Protein AF-A0A929RDJ1-F1 (afdb_monomer)

Secondary structure (DSSP, 8-state):
-HHHHHHHHHHHHHHHHHHHHHH---HHHHHHHHHHHHH-SSHHHHHHHHHHHHHHHHHHHHHHHHTTTT--HHHHHHHHHHHHHHHHHHHHTTS-PPPPTTT-HHHHHHHHTT-B-TTSPBPPHHHHHHHHHHTTPPP-

Foldseek 3Di:
DVQLVVLQVQLVVLLVLLCCLQQHPDPVSVVVLVVLVVVAPDLLLSLQVSNLSSLLSNLVSCLVVQVVVPHPPVSSVVSNVSNVVSVVSSVVSVDPDD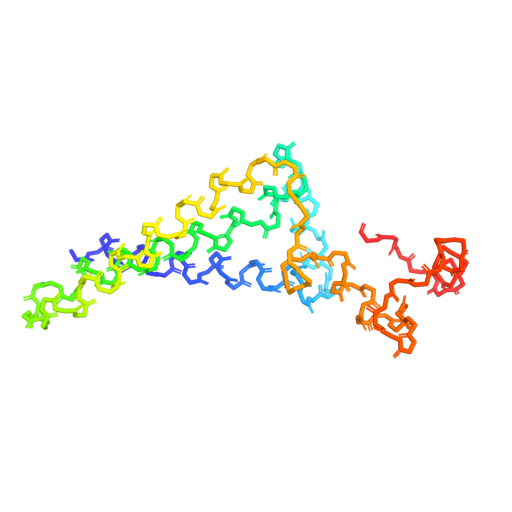DDCSSNSVLSVCVVVVQADPVSHGDPPVVVVVVCVVVVHDDD

Radius of gyration: 18.18 Å; Cα contacts (8 Å, |Δi|>4): 156; chains: 1; bounding box: 39×27×50 Å

Sequence (140 aa):
MWGGIGCVVFGCLLIHAWWFETYTDSPLARSWRRMSAALSPTRNAQAILRPCVGLMMASSGAVILLEPIGTPVFILRVLAFIALLAIVVGVVYLLPFPLPRFADPHYQYLKRHGLLDATGKPLPDADIERILAERGGDTF

Structure (mmCIF, N/CA/C/O backbone):
data_AF-A0A929RDJ1-F1
#
_entry.id   AF-A0A929RDJ1-F1
#
loop_
_atom_site.group_PDB
_atom_site.id
_atom_site.type_symbol
_atom_site.label_atom_id
_atom_site.label_alt_id
_atom_site.label_comp_id
_atom_site.label_asym_id
_atom_site.label_entity_id
_atom_site.label_seq_id
_atom_site.pdbx_PDB_ins_code
_atom_site.Cartn_x
_atom_site.Cartn_y
_atom_site.Cartn_z
_atom_site.occupancy
_atom_site.B_iso_or_equiv
_atom_site.auth_seq_id
_atom_site.auth_comp_id
_atom_site.auth_asym_id
_atom_site.auth_atom_id
_atom_site.pdbx_PDB_model_num
ATOM 1 N N . MET A 1 1 ? -7.212 8.049 22.057 1.00 83.12 1 MET A N 1
ATOM 2 C CA . MET A 1 1 ? -7.629 8.985 20.986 1.00 83.12 1 MET A CA 1
ATOM 3 C C . MET A 1 1 ? -6.478 9.348 20.043 1.00 83.12 1 MET A C 1
ATOM 5 O O . MET A 1 1 ? -6.505 8.885 18.913 1.00 83.12 1 MET A O 1
ATOM 9 N N . TRP A 1 2 ? -5.427 10.059 20.481 1.00 92.31 2 TRP A N 1
ATOM 10 C CA . TRP A 1 2 ? -4.293 10.457 19.615 1.00 92.31 2 TRP A CA 1
ATOM 11 C C . TRP A 1 2 ? -3.602 9.306 18.870 1.00 92.31 2 TRP A C 1
ATOM 13 O O . TRP A 1 2 ? -3.324 9.435 17.683 1.00 92.31 2 TRP A O 1
ATOM 23 N N . GLY A 1 3 ? -3.396 8.158 19.527 1.00 91.44 3 GLY A N 1
ATOM 24 C CA . GLY A 1 3 ? -2.833 6.969 18.873 1.00 91.44 3 GLY A CA 1
ATOM 25 C C . GLY A 1 3 ? -3.685 6.452 17.706 1.00 91.44 3 GLY A C 1
ATOM 26 O O . GLY A 1 3 ? -3.137 6.079 16.674 1.00 91.44 3 GLY A O 1
ATOM 27 N N . GLY A 1 4 ? -5.018 6.509 17.825 1.00 93.19 4 GLY A N 1
ATOM 28 C CA . GLY A 1 4 ? -5.937 6.147 16.741 1.00 93.19 4 GLY A CA 1
ATOM 29 C C . GLY A 1 4 ? -5.831 7.108 15.557 1.00 93.19 4 GLY A C 1
ATOM 30 O O . GLY A 1 4 ? -5.715 6.661 14.421 1.00 93.19 4 GLY A O 1
ATOM 31 N N . ILE A 1 5 ? -5.758 8.419 15.825 1.00 96.44 5 ILE A N 1
ATOM 32 C CA . ILE A 1 5 ? -5.550 9.448 14.789 1.00 96.44 5 ILE A CA 1
ATOM 33 C C . ILE A 1 5 ? -4.227 9.203 14.059 1.00 96.44 5 ILE A C 1
ATOM 35 O O . ILE A 1 5 ? -4.203 9.155 12.831 1.00 96.44 5 ILE A O 1
ATOM 39 N N . GLY A 1 6 ? -3.140 8.993 14.808 1.00 96.75 6 GLY A N 1
ATOM 40 C CA . GLY A 1 6 ? -1.826 8.700 14.240 1.00 96.75 6 GLY A CA 1
ATOM 41 C C . GLY A 1 6 ? -1.837 7.454 13.353 1.00 96.75 6 GLY A C 1
ATOM 42 O O . GLY A 1 6 ? -1.319 7.494 12.239 1.00 96.75 6 GLY A O 1
ATOM 43 N N . CYS A 1 7 ? -2.491 6.377 13.802 1.00 96.56 7 CYS A N 1
ATOM 44 C CA . CYS A 1 7 ? -2.631 5.147 13.021 1.00 96.56 7 CYS A CA 1
ATOM 45 C C . CYS A 1 7 ? -3.406 5.370 11.715 1.00 96.56 7 CYS A C 1
ATOM 47 O O . CYS A 1 7 ? -2.967 4.896 10.669 1.00 96.56 7 CYS A O 1
ATOM 49 N N . VAL A 1 8 ? -4.511 6.124 11.750 1.00 97.56 8 VAL A N 1
ATOM 50 C CA . VAL A 1 8 ? -5.292 6.444 10.544 1.00 97.56 8 VAL A CA 1
ATOM 51 C C . VAL A 1 8 ? -4.476 7.273 9.562 1.00 97.56 8 VAL A C 1
ATOM 53 O O . VAL A 1 8 ? -4.352 6.897 8.400 1.00 97.56 8 VAL A O 1
ATOM 56 N N . VAL A 1 9 ? -3.883 8.375 10.026 1.00 97.94 9 VAL A N 1
ATOM 57 C CA . VAL A 1 9 ? -3.115 9.284 9.167 1.00 97.94 9 VAL A CA 1
ATOM 58 C C . VAL A 1 9 ? -1.934 8.554 8.536 1.00 97.94 9 VAL A C 1
ATOM 60 O O . VAL A 1 9 ? -1.781 8.574 7.317 1.00 97.94 9 VAL A O 1
ATOM 63 N N . PHE A 1 10 ? -1.128 7.860 9.340 1.00 97.19 10 PHE A N 1
ATOM 64 C CA . PHE A 1 10 ? 0.033 7.141 8.827 1.00 97.19 10 PHE A CA 1
ATOM 65 C C . PHE A 1 10 ? -0.375 5.977 7.917 1.00 97.19 10 PHE A C 1
ATOM 67 O O . PHE A 1 10 ? 0.233 5.780 6.869 1.00 97.19 10 PHE A O 1
ATOM 74 N N . GLY A 1 11 ? -1.450 5.261 8.257 1.00 97.31 11 GLY A N 1
ATOM 75 C CA . GLY A 1 11 ? -1.997 4.197 7.422 1.00 97.31 11 GLY A CA 1
ATOM 76 C C . GLY A 1 11 ? -2.403 4.691 6.032 1.00 97.31 11 GLY A C 1
ATOM 77 O O . GLY A 1 11 ? -1.976 4.130 5.021 1.00 97.31 11 GLY A O 1
ATOM 78 N N . CYS A 1 12 ? -3.144 5.800 5.967 1.00 97.50 12 CYS A N 1
ATOM 79 C CA . CYS A 1 12 ? -3.519 6.442 4.707 1.00 97.50 12 CYS A CA 1
ATOM 80 C C . CYS A 1 12 ? -2.299 6.929 3.913 1.00 97.50 12 CYS A C 1
ATOM 82 O O . CYS A 1 12 ? -2.254 6.748 2.696 1.00 97.50 12 CYS A O 1
ATOM 84 N N . LEU A 1 13 ? -1.294 7.505 4.581 1.00 96.75 13 LEU A N 1
ATOM 85 C CA . LEU A 1 13 ? -0.056 7.943 3.930 1.00 96.75 13 LEU A CA 1
ATOM 86 C C . LEU A 1 13 ? 0.727 6.770 3.332 1.00 96.75 13 LEU A C 1
ATOM 88 O O . LEU A 1 13 ? 1.240 6.899 2.224 1.00 96.75 13 LEU A O 1
ATOM 92 N N . LEU A 1 14 ? 0.788 5.619 4.007 1.00 95.69 14 LEU A N 1
ATOM 93 C CA . LEU A 1 14 ? 1.430 4.419 3.465 1.00 95.69 14 LEU A CA 1
ATOM 94 C C . LEU A 1 14 ? 0.698 3.881 2.231 1.00 95.69 14 LEU A C 1
ATOM 96 O O . LEU A 1 14 ? 1.347 3.537 1.244 1.00 95.69 14 LEU A O 1
ATOM 100 N N . ILE A 1 15 ? -0.638 3.843 2.260 1.00 96.50 15 ILE A N 1
ATOM 101 C CA . ILE A 1 15 ? -1.447 3.446 1.096 1.00 96.50 15 ILE A CA 1
ATOM 102 C C . ILE A 1 15 ? -1.211 4.421 -0.060 1.00 96.50 15 ILE A C 1
ATOM 104 O O . ILE A 1 15 ? -1.013 3.996 -1.198 1.00 96.50 15 ILE A O 1
ATOM 108 N N . HIS A 1 16 ? -1.187 5.724 0.227 1.00 95.19 16 HIS A N 1
ATOM 109 C CA . HIS A 1 16 ? -0.923 6.744 -0.779 1.00 95.19 16 HIS A CA 1
ATOM 110 C C . HIS A 1 16 ? 0.490 6.624 -1.360 1.00 95.19 16 HIS A C 1
ATOM 112 O O . HIS A 1 16 ? 0.649 6.674 -2.575 1.00 95.19 16 HIS A O 1
ATOM 118 N N . ALA A 1 17 ? 1.506 6.404 -0.522 1.00 93.88 17 ALA A N 1
ATOM 119 C CA . ALA A 1 17 ? 2.882 6.198 -0.960 1.00 93.88 17 ALA A CA 1
ATOM 120 C C . ALA A 1 17 ? 3.014 4.954 -1.848 1.00 93.88 17 ALA A C 1
ATOM 122 O O . ALA A 1 17 ? 3.647 5.021 -2.899 1.00 93.88 17 ALA A O 1
ATOM 123 N N . TRP A 1 18 ? 2.361 3.848 -1.478 1.00 95.38 18 TRP A N 1
ATOM 124 C CA . TRP A 1 18 ? 2.302 2.656 -2.323 1.00 95.38 18 TRP A CA 1
ATOM 125 C C . TRP A 1 18 ? 1.634 2.936 -3.672 1.00 95.38 18 TRP A C 1
ATOM 127 O O . TRP A 1 18 ? 2.160 2.547 -4.717 1.00 95.38 18 TRP A O 1
ATOM 137 N N . TRP A 1 19 ? 0.490 3.626 -3.670 1.00 95.25 19 TRP A N 1
ATOM 138 C CA . TRP A 1 19 ? -0.199 3.996 -4.904 1.00 95.25 19 TRP A CA 1
ATOM 139 C C . TRP A 1 19 ? 0.696 4.880 -5.778 1.00 95.25 19 TRP A C 1
ATOM 141 O O . TRP A 1 19 ? 0.844 4.636 -6.973 1.00 95.25 19 TRP A O 1
ATOM 151 N N . PHE A 1 20 ? 1.359 5.861 -5.172 1.00 93.81 20 PHE A N 1
ATOM 152 C CA . PHE A 1 20 ? 2.253 6.780 -5.861 1.00 93.81 20 PHE A CA 1
ATOM 153 C C . PHE A 1 20 ? 3.428 6.043 -6.519 1.00 93.81 20 PHE A C 1
ATOM 155 O O . PHE A 1 20 ? 3.687 6.238 -7.705 1.00 93.81 20 PHE A O 1
ATOM 162 N N . GLU A 1 21 ? 4.079 5.131 -5.791 1.00 92.81 21 GLU A N 1
ATOM 163 C CA . GLU A 1 21 ? 5.146 4.269 -6.317 1.00 92.81 21 GLU A CA 1
ATOM 164 C C . GLU A 1 21 ? 4.659 3.317 -7.414 1.00 92.81 21 GLU A C 1
ATOM 166 O O . GLU A 1 21 ? 5.396 3.045 -8.360 1.00 92.81 21 GLU A O 1
ATOM 171 N N . THR A 1 22 ? 3.436 2.803 -7.312 1.00 93.38 22 THR A N 1
ATOM 172 C CA . THR A 1 22 ? 2.912 1.796 -8.245 1.00 93.38 22 THR A CA 1
ATOM 173 C C . THR A 1 22 ? 2.406 2.424 -9.540 1.00 93.38 22 THR A C 1
ATOM 175 O O . THR A 1 22 ? 2.606 1.858 -10.614 1.00 93.38 22 THR A O 1
ATOM 178 N N . TYR A 1 23 ? 1.775 3.598 -9.458 1.00 93.12 23 TYR A N 1
ATOM 179 C CA . TYR A 1 23 ? 1.005 4.199 -10.552 1.00 93.12 23 TYR A CA 1
ATOM 180 C C . TYR A 1 23 ? 1.618 5.467 -11.156 1.00 93.12 23 TYR A C 1
ATOM 182 O O . TYR A 1 23 ? 1.092 5.957 -12.151 1.00 93.12 23 TYR A O 1
ATOM 190 N N . THR A 1 24 ? 2.721 5.987 -10.612 1.00 92.50 24 THR A N 1
ATOM 191 C CA . THR A 1 24 ? 3.338 7.237 -11.094 1.00 92.50 24 THR A CA 1
ATOM 192 C C . THR A 1 24 ? 4.788 7.020 -11.538 1.00 92.50 24 THR A C 1
ATOM 194 O O . THR A 1 24 ? 5.514 6.205 -10.964 1.00 92.50 24 THR A O 1
ATOM 197 N N . ASP A 1 25 ? 5.233 7.791 -12.536 1.00 88.44 25 ASP A N 1
ATOM 198 C CA . ASP A 1 25 ? 6.620 7.794 -13.048 1.00 88.44 25 ASP A CA 1
ATOM 199 C C . ASP A 1 25 ? 7.400 9.062 -12.681 1.00 88.44 25 ASP A C 1
ATOM 201 O O . ASP A 1 25 ? 8.403 9.416 -13.301 1.00 88.44 25 ASP A O 1
ATOM 205 N N . SER A 1 26 ? 6.959 9.762 -11.636 1.00 89.81 26 SER A N 1
ATOM 206 C CA . SER A 1 26 ? 7.646 10.958 -11.161 1.00 89.81 26 SER A CA 1
ATOM 207 C C . SER A 1 26 ? 9.058 10.616 -10.651 1.00 89.81 26 SER A C 1
ATOM 209 O O . SER A 1 26 ? 9.299 9.507 -10.159 1.00 89.81 26 SER A O 1
ATOM 211 N N . PRO A 1 27 ? 10.014 11.563 -10.697 1.00 89.25 27 PRO A N 1
ATOM 212 C CA . PRO A 1 27 ? 11.341 11.363 -10.109 1.00 89.25 27 PRO A CA 1
ATOM 213 C C . PRO A 1 27 ? 11.288 10.954 -8.629 1.00 89.25 27 PRO A C 1
ATOM 215 O O . PRO A 1 27 ? 12.100 10.144 -8.184 1.00 89.25 27 PRO A O 1
ATOM 218 N N . LEU A 1 28 ? 10.296 11.465 -7.891 1.00 89.62 28 LEU A N 1
ATOM 219 C CA . LEU A 1 28 ? 10.042 11.102 -6.499 1.00 89.62 28 LEU A CA 1
ATOM 220 C C . LEU A 1 28 ? 9.558 9.651 -6.363 1.00 89.62 28 LEU A C 1
ATOM 222 O O . LEU A 1 28 ? 10.082 8.910 -5.540 1.00 89.62 28 LEU A O 1
ATOM 226 N N . ALA A 1 29 ? 8.613 9.212 -7.199 1.00 90.50 29 ALA A N 1
ATOM 227 C CA . ALA A 1 29 ? 8.158 7.821 -7.195 1.00 90.50 29 ALA A CA 1
ATOM 228 C C . ALA A 1 29 ? 9.323 6.865 -7.496 1.00 90.50 29 ALA A C 1
ATOM 230 O O . ALA A 1 29 ? 9.476 5.844 -6.830 1.00 90.50 29 ALA A O 1
ATOM 231 N N . ARG A 1 30 ? 10.206 7.229 -8.438 1.00 89.38 30 ARG A N 1
ATOM 232 C CA . ARG A 1 30 ? 11.415 6.453 -8.763 1.00 89.38 30 ARG A CA 1
ATOM 233 C C . ARG A 1 30 ? 12.421 6.397 -7.612 1.00 89.38 30 ARG A C 1
ATOM 235 O O . ARG A 1 30 ? 13.011 5.346 -7.367 1.00 89.38 30 ARG A O 1
ATOM 242 N N . SER A 1 31 ? 12.656 7.501 -6.901 1.00 90.12 31 SER A N 1
ATOM 243 C CA . SER A 1 31 ? 13.561 7.489 -5.743 1.00 90.12 31 SER A CA 1
ATOM 244 C C . SER A 1 31 ? 12.998 6.648 -4.595 1.00 90.12 31 SER A C 1
ATOM 246 O O . SER A 1 31 ? 13.731 5.851 -4.009 1.00 90.12 31 SER A O 1
ATOM 248 N N . TRP A 1 32 ? 11.696 6.751 -4.331 1.00 90.06 32 TRP A N 1
ATOM 249 C CA . TRP A 1 32 ? 11.020 5.958 -3.309 1.00 90.06 32 TRP A CA 1
ATOM 250 C C . TRP A 1 32 ? 11.002 4.469 -3.652 1.00 90.06 32 TRP A C 1
ATOM 252 O O . TRP A 1 32 ? 11.386 3.671 -2.800 1.00 90.06 32 TRP A O 1
ATOM 262 N N . ARG A 1 33 ? 10.715 4.086 -4.907 1.00 90.12 33 ARG A N 1
ATOM 263 C CA . ARG A 1 33 ? 10.813 2.687 -5.365 1.00 90.12 33 ARG A CA 1
ATOM 264 C C . ARG A 1 33 ? 12.190 2.086 -5.079 1.00 90.12 33 ARG A C 1
ATOM 266 O O . ARG A 1 33 ? 12.259 0.984 -4.539 1.00 90.12 33 ARG A O 1
ATOM 273 N N . ARG A 1 34 ? 13.276 2.814 -5.370 1.00 88.12 34 ARG A N 1
ATOM 274 C CA . ARG A 1 34 ? 14.656 2.368 -5.087 1.00 88.12 34 ARG A CA 1
ATOM 275 C C . ARG A 1 34 ? 14.916 2.175 -3.593 1.00 88.12 34 ARG A C 1
ATOM 277 O O . ARG A 1 34 ? 15.489 1.164 -3.202 1.00 88.12 34 ARG A O 1
ATOM 284 N N . MET A 1 35 ? 14.455 3.104 -2.756 1.00 87.38 35 MET A N 1
ATOM 285 C CA . MET A 1 35 ? 14.556 2.969 -1.299 1.00 87.38 35 MET A CA 1
ATOM 286 C C . MET A 1 35 ? 13.752 1.766 -0.790 1.00 87.38 35 MET A C 1
ATOM 288 O O . MET A 1 35 ? 14.258 0.957 -0.018 1.00 87.38 35 MET A O 1
ATOM 292 N N . SER A 1 36 ? 12.518 1.612 -1.267 1.00 86.44 36 SER A N 1
ATOM 293 C CA . SER A 1 36 ? 11.645 0.490 -0.932 1.00 86.44 36 SER A CA 1
ATOM 294 C C . SER A 1 36 ? 12.247 -0.844 -1.382 1.00 86.44 36 SER A C 1
ATOM 296 O O . SER A 1 36 ? 12.138 -1.823 -0.651 1.00 86.44 36 SER A O 1
ATOM 298 N N . ALA A 1 37 ? 12.924 -0.889 -2.536 1.00 86.62 37 ALA A N 1
ATOM 299 C CA . ALA A 1 37 ? 13.626 -2.079 -3.023 1.00 86.62 37 ALA A CA 1
ATOM 300 C C . ALA A 1 37 ? 14.776 -2.469 -2.089 1.00 86.62 37 ALA A C 1
ATOM 302 O O . ALA A 1 37 ? 14.909 -3.635 -1.742 1.00 86.62 37 ALA A O 1
ATOM 303 N N . ALA A 1 38 ? 15.562 -1.488 -1.634 1.00 86.69 38 ALA A N 1
ATOM 304 C CA . ALA A 1 38 ? 16.688 -1.716 -0.729 1.00 86.69 38 ALA A CA 1
ATOM 305 C C . ALA A 1 38 ? 16.262 -2.204 0.668 1.00 86.69 38 ALA A C 1
ATOM 307 O O . ALA A 1 38 ? 17.020 -2.903 1.333 1.00 86.69 38 ALA A O 1
ATOM 308 N N . LEU A 1 39 ? 15.060 -1.834 1.118 1.00 84.31 39 LEU A N 1
ATOM 309 C CA . LEU A 1 39 ? 14.522 -2.212 2.430 1.00 84.31 39 LEU A CA 1
ATOM 310 C C . LEU A 1 39 ? 13.677 -3.492 2.405 1.00 84.31 39 LEU A C 1
ATOM 312 O O . LEU A 1 39 ? 13.300 -3.992 3.465 1.00 84.31 39 LEU A O 1
ATOM 316 N N . SER A 1 40 ? 13.338 -4.004 1.221 1.00 85.19 40 SER A N 1
ATOM 317 C CA . SER A 1 40 ? 12.428 -5.141 1.086 1.00 85.19 40 SER A CA 1
ATOM 318 C C . SER A 1 40 ? 13.190 -6.440 0.836 1.00 85.19 40 SER A C 1
ATOM 320 O O . SER A 1 40 ? 14.071 -6.475 -0.018 1.00 85.19 40 SER A O 1
ATOM 322 N N . PRO A 1 41 ? 12.819 -7.543 1.509 1.00 83.12 41 PRO A N 1
ATOM 323 C CA . PRO A 1 41 ? 13.499 -8.825 1.335 1.00 83.12 41 PRO A CA 1
ATOM 324 C C . PRO A 1 41 ? 13.220 -9.461 -0.033 1.0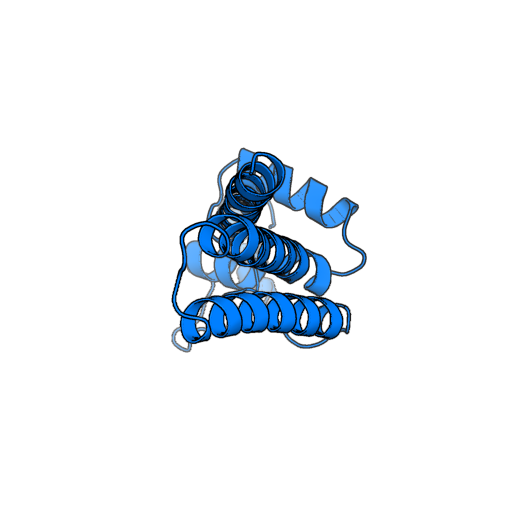0 83.12 41 PRO A C 1
ATOM 326 O O . PRO A 1 41 ? 14.042 -10.210 -0.551 1.00 83.12 41 PRO A O 1
ATOM 329 N N . THR A 1 42 ? 12.054 -9.182 -0.622 1.00 86.38 42 THR A N 1
ATOM 330 C CA . THR A 1 42 ? 11.647 -9.702 -1.931 1.00 86.38 42 THR A CA 1
ATOM 331 C C . THR A 1 42 ? 10.864 -8.649 -2.712 1.00 86.38 42 THR A C 1
ATOM 333 O O . THR A 1 42 ? 10.283 -7.726 -2.136 1.00 86.38 42 THR A O 1
ATOM 336 N N . ARG A 1 43 ? 10.786 -8.821 -4.037 1.00 85.44 43 ARG A N 1
ATOM 337 C CA . ARG A 1 43 ? 9.940 -8.003 -4.925 1.00 85.44 43 ARG A CA 1
ATOM 338 C C . ARG A 1 43 ? 8.463 -8.041 -4.515 1.00 85.44 43 ARG A C 1
ATOM 340 O O . ARG A 1 43 ? 7.776 -7.025 -4.558 1.00 85.44 43 ARG A O 1
ATOM 347 N N . ASN A 1 44 ? 7.980 -9.204 -4.083 1.00 88.56 44 ASN A N 1
ATOM 348 C CA . ASN A 1 44 ? 6.601 -9.368 -3.627 1.00 88.56 44 ASN A CA 1
ATOM 349 C C . ASN A 1 44 ? 6.346 -8.617 -2.321 1.00 88.56 44 ASN A C 1
ATOM 351 O O . ASN A 1 44 ? 5.348 -7.907 -2.198 1.00 88.56 44 ASN A O 1
ATOM 355 N N . ALA A 1 45 ? 7.285 -8.720 -1.380 1.00 85.88 45 ALA A N 1
ATOM 356 C CA . ALA A 1 45 ? 7.235 -7.989 -0.126 1.00 85.88 45 ALA A CA 1
ATOM 357 C C . ALA A 1 45 ? 7.240 -6.472 -0.373 1.00 85.88 45 ALA A C 1
ATOM 359 O O . ALA A 1 45 ? 6.411 -5.763 0.192 1.00 85.88 45 ALA A O 1
ATOM 360 N N . GLN A 1 46 ? 8.094 -5.984 -1.278 1.00 87.38 46 GLN A N 1
ATOM 361 C CA . GLN A 1 46 ? 8.129 -4.574 -1.677 1.00 87.38 46 GLN A CA 1
ATOM 362 C C . GLN A 1 46 ? 6.767 -4.088 -2.190 1.00 87.38 46 GLN A C 1
ATOM 364 O O . GLN A 1 46 ? 6.309 -3.006 -1.824 1.00 87.38 46 GLN A O 1
ATOM 369 N N . ALA A 1 47 ? 6.113 -4.896 -3.026 1.00 89.50 47 ALA A N 1
ATOM 370 C CA . ALA A 1 47 ? 4.852 -4.542 -3.658 1.00 89.50 47 ALA A CA 1
ATOM 371 C C . ALA A 1 47 ? 3.644 -4.591 -2.707 1.00 89.50 47 ALA A C 1
ATOM 373 O O . ALA A 1 47 ? 2.689 -3.846 -2.913 1.00 89.50 47 ALA A O 1
ATOM 374 N N . ILE A 1 48 ? 3.654 -5.457 -1.686 1.00 93.06 48 ILE A N 1
ATOM 375 C CA . ILE A 1 48 ? 2.456 -5.761 -0.880 1.00 93.06 48 ILE A CA 1
ATOM 376 C C . ILE A 1 48 ? 2.559 -5.293 0.573 1.00 93.06 48 ILE A C 1
ATOM 378 O O . ILE A 1 48 ? 1.546 -4.914 1.160 1.00 93.06 48 ILE A O 1
ATOM 382 N N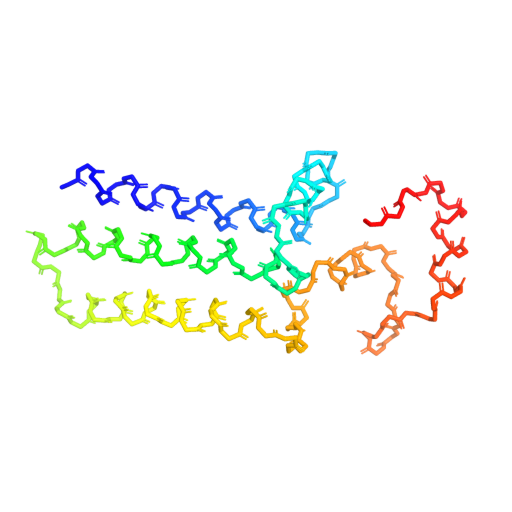 . LEU A 1 49 ? 3.752 -5.249 1.175 1.00 90.75 49 LEU A N 1
ATOM 383 C CA . LEU A 1 49 ? 3.866 -4.917 2.599 1.00 90.75 49 LEU A CA 1
ATOM 384 C C . LEU A 1 49 ? 3.381 -3.504 2.904 1.00 90.75 49 LEU A C 1
ATOM 386 O O . LEU A 1 49 ? 2.609 -3.313 3.838 1.00 90.75 49 LEU A O 1
ATOM 390 N N . ARG A 1 50 ? 3.790 -2.510 2.113 1.00 92.62 50 ARG A N 1
ATOM 391 C CA . ARG A 1 50 ? 3.421 -1.109 2.352 1.00 92.62 50 ARG A CA 1
ATOM 392 C C . ARG A 1 50 ? 1.897 -0.868 2.352 1.00 92.62 50 ARG A C 1
ATOM 394 O O . ARG A 1 50 ? 1.416 -0.294 3.331 1.00 92.62 50 ARG A O 1
ATOM 401 N N . PRO A 1 51 ? 1.113 -1.314 1.350 1.00 94.75 51 PRO A N 1
ATOM 402 C CA . PRO A 1 51 ? -0.337 -1.133 1.371 1.00 94.75 51 PRO A CA 1
ATOM 403 C C . PRO A 1 51 ? -1.010 -1.994 2.446 1.00 94.75 51 PRO A C 1
ATOM 405 O O . PRO A 1 51 ? -1.975 -1.534 3.049 1.00 94.75 51 PRO A O 1
ATOM 408 N N . CYS A 1 52 ? -0.497 -3.193 2.753 1.00 96.38 52 CYS A N 1
ATOM 409 C CA . CYS A 1 52 ? -1.033 -4.034 3.828 1.00 96.38 52 CYS A CA 1
ATOM 410 C C . CYS A 1 52 ? -0.827 -3.415 5.216 1.00 96.38 52 CYS A C 1
ATOM 412 O O . CYS A 1 52 ? -1.773 -3.339 5.997 1.00 96.38 52 CYS A O 1
ATOM 414 N N . VAL A 1 53 ? 0.375 -2.914 5.516 1.00 95.62 53 VAL A N 1
ATOM 415 C CA . VAL A 1 53 ? 0.651 -2.185 6.765 1.00 95.62 53 VAL A CA 1
ATOM 416 C C . VAL A 1 53 ? -0.205 -0.924 6.831 1.00 95.62 53 VAL A C 1
ATOM 418 O O . VAL A 1 53 ? -0.803 -0.644 7.868 1.00 95.62 53 VAL A O 1
ATOM 421 N N . GLY A 1 54 ? -0.333 -0.205 5.714 1.00 96.94 54 GLY A N 1
ATOM 422 C CA . GLY A 1 54 ? -1.199 0.963 5.622 1.00 96.94 54 GLY A CA 1
ATOM 423 C C . GLY A 1 54 ? -2.664 0.649 5.941 1.00 96.94 54 GLY A C 1
ATOM 424 O O . GLY A 1 54 ? -3.275 1.324 6.768 1.00 96.94 54 GLY A O 1
ATOM 425 N N . LEU A 1 55 ? -3.210 -0.420 5.357 1.00 97.44 55 LEU A N 1
ATOM 426 C CA . LEU A 1 55 ? -4.588 -0.863 5.572 1.00 97.44 55 LEU A CA 1
ATOM 427 C C . LEU A 1 55 ? -4.821 -1.374 6.998 1.00 97.44 55 LEU A C 1
ATOM 429 O O . LEU A 1 55 ? -5.848 -1.059 7.601 1.00 97.44 55 LEU A O 1
ATOM 433 N N . MET A 1 56 ? -3.856 -2.107 7.556 1.00 97.75 56 MET A N 1
ATOM 434 C CA . MET A 1 56 ? -3.869 -2.549 8.949 1.00 97.75 56 MET A CA 1
ATOM 435 C C . MET A 1 56 ? -3.912 -1.351 9.901 1.00 97.75 56 MET A C 1
ATOM 437 O O . MET A 1 56 ? -4.774 -1.295 10.774 1.00 97.75 56 MET A O 1
ATOM 441 N N . MET A 1 57 ? -3.021 -0.371 9.727 1.00 97.69 57 MET A N 1
ATOM 442 C CA . MET A 1 57 ? -2.967 0.809 10.592 1.00 97.69 57 MET A CA 1
ATOM 443 C C . MET A 1 57 ? -4.205 1.692 10.438 1.00 97.69 57 MET A C 1
ATOM 445 O O . MET A 1 57 ? -4.771 2.114 11.445 1.00 97.69 57 MET A O 1
ATOM 449 N N . ALA A 1 58 ? -4.669 1.919 9.207 1.00 98.00 58 ALA A N 1
ATOM 450 C CA . ALA A 1 58 ? -5.863 2.717 8.956 1.00 98.00 58 ALA A CA 1
ATOM 451 C C . ALA A 1 58 ? -7.112 2.087 9.585 1.00 98.00 58 ALA A C 1
ATOM 453 O O . ALA A 1 58 ? -7.867 2.765 10.281 1.00 98.00 58 ALA A O 1
ATOM 454 N N . SER A 1 59 ? -7.295 0.778 9.405 1.00 97.38 59 SER A N 1
ATOM 455 C CA . SER A 1 59 ? -8.473 0.067 9.909 1.00 97.38 59 SER A CA 1
ATOM 456 C C . SER A 1 59 ? -8.435 -0.086 11.432 1.00 97.38 59 SER A C 1
ATOM 458 O O . SER A 1 59 ? -9.422 0.218 12.098 1.00 97.38 59 SER A O 1
ATOM 460 N N . SER A 1 60 ? -7.290 -0.464 12.012 1.00 96.31 60 SER A N 1
ATOM 461 C CA . SER A 1 60 ? -7.122 -0.548 13.472 1.00 96.31 60 SER A CA 1
ATOM 462 C C . SER A 1 60 ? -7.237 0.822 14.144 1.00 96.31 60 SER A C 1
ATOM 464 O O . SER A 1 60 ? -7.875 0.954 15.186 1.00 96.31 60 SER A O 1
ATOM 466 N N . GLY A 1 61 ? -6.675 1.866 13.529 1.00 96.75 61 GLY A N 1
ATOM 467 C CA . GLY A 1 61 ? -6.827 3.244 13.988 1.00 96.75 61 GLY A CA 1
ATOM 468 C C . GLY A 1 61 ? -8.287 3.693 13.977 1.00 96.75 61 GLY A C 1
ATOM 469 O O . GLY A 1 61 ? -8.744 4.295 14.947 1.00 96.75 61 GLY A O 1
ATOM 470 N N . ALA A 1 62 ? -9.038 3.339 12.929 1.00 96.81 62 ALA A N 1
ATOM 471 C CA . ALA A 1 62 ? -10.467 3.612 12.852 1.00 96.81 62 ALA A CA 1
ATOM 472 C C . ALA A 1 62 ? -11.246 2.898 13.968 1.00 96.81 62 ALA A C 1
ATOM 474 O O . ALA A 1 62 ? -12.070 3.540 14.609 1.00 96.81 62 ALA A O 1
ATOM 475 N N . VAL A 1 63 ? -10.947 1.628 14.276 1.00 96.75 63 VAL A N 1
ATOM 476 C CA . VAL A 1 63 ? -11.568 0.917 15.416 1.00 96.75 63 VAL A CA 1
ATOM 477 C C . VAL A 1 63 ? -11.348 1.680 16.727 1.00 96.75 63 VAL A C 1
ATOM 479 O O . VAL A 1 63 ? -12.316 1.966 17.427 1.00 96.75 63 VAL A O 1
ATOM 482 N N . ILE A 1 64 ? -10.107 2.093 17.014 1.00 96.12 64 ILE A N 1
ATOM 483 C CA . ILE A 1 64 ? -9.744 2.836 18.239 1.00 96.12 64 ILE A CA 1
ATOM 484 C C . ILE A 1 64 ? -10.500 4.172 18.354 1.00 96.12 64 ILE A C 1
ATOM 486 O O . ILE A 1 64 ? -10.769 4.643 19.460 1.00 96.12 64 ILE A O 1
ATOM 490 N N . LEU A 1 65 ? -10.805 4.821 17.227 1.00 96.50 65 LEU A N 1
ATOM 491 C CA . LEU A 1 65 ? -11.534 6.093 17.204 1.00 96.50 65 LEU A CA 1
ATOM 492 C C . LEU A 1 65 ? -13.053 5.918 17.258 1.00 96.50 65 LEU A C 1
ATOM 494 O O . LEU A 1 65 ? -13.740 6.773 17.812 1.00 96.50 65 LEU A O 1
ATOM 498 N N . LEU A 1 66 ? -13.572 4.837 16.678 1.00 96.12 66 LEU A N 1
ATOM 499 C CA . LEU A 1 66 ? -15.004 4.592 16.525 1.00 96.12 66 LEU A CA 1
ATOM 500 C C . LEU A 1 66 ? -15.625 3.866 17.725 1.00 96.12 66 LEU A C 1
ATOM 502 O O . LEU A 1 66 ? -16.815 4.041 17.990 1.00 96.12 66 LEU A O 1
ATOM 506 N N . GLU A 1 67 ? -14.850 3.069 18.460 1.00 94.25 67 GLU A N 1
ATOM 507 C CA . GLU A 1 67 ? -15.325 2.358 19.652 1.00 94.25 67 GLU A CA 1
ATOM 508 C C . GLU A 1 67 ? -15.858 3.308 20.748 1.00 94.25 67 GLU A C 1
ATOM 510 O O . GLU A 1 67 ? -16.990 3.105 21.194 1.00 94.25 67 GLU A O 1
ATOM 515 N N . PRO A 1 68 ? -15.160 4.400 21.134 1.00 94.12 68 PRO A N 1
ATOM 516 C CA . PRO A 1 68 ? -15.614 5.270 22.224 1.00 94.12 68 PRO A CA 1
ATOM 517 C C . PRO A 1 68 ? -16.884 6.070 21.914 1.00 94.12 68 PRO A C 1
ATOM 519 O O . PRO A 1 68 ? -17.555 6.526 22.834 1.00 94.12 68 PRO A O 1
ATOM 522 N N . ILE A 1 69 ? -17.218 6.259 20.633 1.00 94.50 69 ILE A N 1
ATOM 523 C CA . ILE A 1 69 ? -18.405 7.018 20.203 1.00 94.50 69 ILE A CA 1
ATOM 524 C C . ILE A 1 69 ? -19.653 6.133 20.046 1.00 94.50 69 ILE A C 1
ATOM 526 O O . ILE A 1 69 ? -20.666 6.589 19.522 1.00 94.50 69 ILE A O 1
ATOM 530 N N . GLY A 1 70 ? -19.593 4.868 20.482 1.00 93.19 70 GLY A N 1
ATOM 531 C CA . GLY A 1 70 ? -20.742 3.958 20.464 1.00 93.19 70 GLY A CA 1
ATOM 532 C C . GLY A 1 70 ? -21.093 3.421 19.075 1.00 93.19 70 GLY A C 1
ATOM 533 O O . GLY A 1 70 ? -22.251 3.099 18.811 1.00 93.19 70 GLY A O 1
ATOM 534 N N . THR A 1 71 ? -20.111 3.330 18.172 1.00 95.50 71 THR A N 1
ATOM 535 C CA . THR A 1 71 ? -20.319 2.790 16.820 1.00 95.50 71 THR A CA 1
ATOM 536 C C . THR A 1 71 ? -20.843 1.347 16.881 1.00 95.50 71 THR A C 1
ATOM 538 O O . THR A 1 71 ? -20.337 0.551 17.677 1.00 95.50 71 THR A O 1
ATOM 541 N N . PRO A 1 72 ? -21.806 0.957 16.019 1.00 96.50 72 PRO A N 1
ATOM 542 C CA . PRO A 1 72 ? -22.299 -0.413 15.951 1.00 96.50 72 PRO A CA 1
ATOM 543 C C . PRO A 1 72 ? -21.174 -1.451 15.876 1.00 96.50 72 PRO A C 1
ATOM 545 O O . PRO A 1 72 ? -20.306 -1.386 15.004 1.00 96.50 72 PRO A O 1
ATOM 548 N N . VAL A 1 73 ? -21.243 -2.464 16.744 1.00 95.25 73 VAL A N 1
ATOM 549 C CA . VAL A 1 73 ? -20.231 -3.534 16.859 1.00 95.25 73 VAL A CA 1
ATOM 550 C C . VAL A 1 73 ? -19.958 -4.220 15.517 1.00 95.25 73 VAL A C 1
ATOM 552 O O . VAL A 1 73 ? -18.831 -4.627 15.246 1.00 95.25 73 VAL A O 1
ATOM 555 N N . PHE A 1 74 ? -20.967 -4.321 14.647 1.00 96.31 74 PHE A N 1
ATOM 556 C CA . PHE A 1 74 ? -20.804 -4.852 13.295 1.00 96.31 74 PHE A CA 1
ATOM 557 C C . PHE A 1 74 ? -19.748 -4.083 12.479 1.00 96.31 74 PHE A C 1
ATOM 559 O O . PHE A 1 74 ? -18.878 -4.708 11.881 1.00 96.31 74 PHE A O 1
ATOM 566 N N . ILE A 1 75 ? -19.764 -2.747 12.510 1.00 96.88 75 ILE A N 1
ATOM 567 C CA . ILE A 1 75 ? -18.800 -1.905 11.782 1.00 96.88 75 ILE A CA 1
ATOM 568 C C . ILE A 1 75 ? -17.390 -2.108 12.345 1.00 96.88 75 ILE A C 1
ATOM 570 O O . ILE A 1 75 ? -16.445 -2.308 11.584 1.00 96.88 75 ILE A O 1
ATOM 574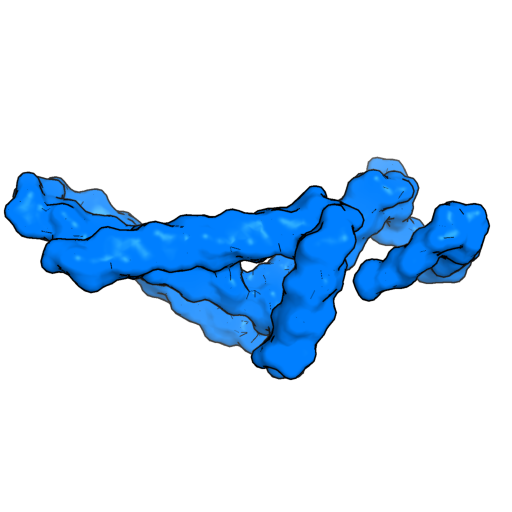 N N . LEU A 1 76 ? -17.254 -2.128 13.675 1.00 97.19 76 LEU A N 1
ATOM 575 C CA . LEU A 1 76 ? -15.968 -2.365 14.336 1.00 97.19 76 LEU A CA 1
ATOM 576 C C . LEU A 1 76 ? -15.386 -3.736 13.958 1.00 97.19 76 LEU A C 1
ATOM 578 O O . LEU A 1 76 ? -14.197 -3.844 13.667 1.00 97.19 76 LEU A O 1
ATOM 582 N N . ARG A 1 77 ? -16.230 -4.775 13.887 1.00 97.19 77 ARG A N 1
ATOM 583 C CA . ARG A 1 77 ? -15.826 -6.121 13.451 1.00 97.19 77 ARG A CA 1
ATOM 584 C C . ARG A 1 77 ? -15.374 -6.153 11.996 1.00 97.19 77 ARG A C 1
ATOM 586 O O . ARG A 1 77 ? -14.381 -6.810 11.705 1.00 97.19 77 ARG A O 1
ATOM 593 N N . VAL A 1 78 ? -16.062 -5.448 11.097 1.00 98.06 78 VAL A N 1
ATOM 594 C CA . VAL A 1 78 ? -15.651 -5.352 9.687 1.00 98.06 78 VAL A CA 1
ATOM 595 C C . VAL A 1 78 ? -14.281 -4.681 9.571 1.00 98.06 78 VAL A C 1
ATOM 597 O O . VAL A 1 78 ? -13.408 -5.203 8.885 1.00 98.06 78 VAL A O 1
ATOM 600 N N . LEU A 1 79 ? -14.048 -3.577 10.284 1.00 97.69 79 LEU A N 1
ATOM 601 C CA . LEU A 1 79 ? -12.749 -2.893 10.281 1.00 97.69 79 LEU A CA 1
ATOM 602 C C . LEU A 1 79 ? -11.630 -3.767 10.865 1.00 97.69 79 LEU A C 1
ATOM 604 O O . LEU A 1 79 ? -10.555 -3.869 10.275 1.00 97.69 79 LEU A O 1
ATOM 608 N N . ALA A 1 80 ? -11.889 -4.450 11.981 1.00 96.75 80 ALA A N 1
ATOM 609 C CA . ALA A 1 80 ? -10.939 -5.395 12.564 1.00 96.75 80 ALA A CA 1
ATOM 610 C C . ALA A 1 80 ? -10.638 -6.567 11.613 1.00 96.75 80 ALA A C 1
ATOM 612 O O . ALA A 1 80 ? -9.488 -6.985 11.485 1.00 96.75 80 ALA A O 1
ATOM 613 N N . PHE A 1 81 ? -11.650 -7.065 10.896 1.00 97.88 81 PHE A N 1
ATOM 614 C CA . PHE A 1 81 ? -11.479 -8.104 9.885 1.00 97.88 81 PHE A CA 1
ATOM 615 C C . PHE A 1 81 ? -10.618 -7.627 8.709 1.00 97.88 81 PHE A C 1
ATOM 617 O O . PHE A 1 81 ? -9.732 -8.358 8.278 1.00 97.88 81 PHE A O 1
ATOM 624 N N . ILE A 1 82 ? -10.816 -6.394 8.22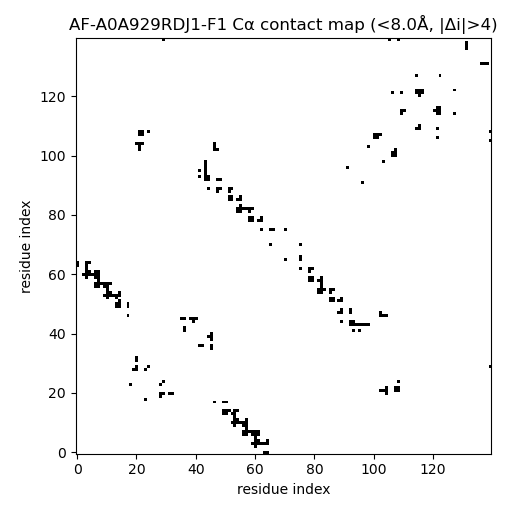9 1.00 98.00 82 ILE A N 1
ATOM 625 C CA . ILE A 1 82 ? -9.972 -5.792 7.185 1.00 98.00 82 ILE A CA 1
ATOM 626 C C . ILE A 1 82 ? -8.515 -5.694 7.658 1.00 98.00 82 ILE A C 1
ATOM 628 O O . ILE A 1 82 ? -7.607 -6.062 6.912 1.00 98.00 82 ILE A O 1
ATOM 632 N N . ALA A 1 83 ? -8.282 -5.254 8.900 1.00 97.50 83 ALA A N 1
ATOM 633 C CA . ALA A 1 83 ? -6.938 -5.190 9.471 1.00 97.50 83 ALA A CA 1
ATOM 634 C C . ALA A 1 83 ? -6.275 -6.576 9.528 1.00 97.50 83 ALA A C 1
ATOM 636 O O . ALA A 1 83 ? -5.125 -6.731 9.116 1.00 97.50 83 ALA A O 1
ATOM 637 N N . LEU A 1 84 ? -7.012 -7.593 9.985 1.00 97.75 84 LEU A N 1
ATOM 638 C CA . LEU A 1 84 ? -6.530 -8.972 10.045 1.00 97.75 84 LEU A CA 1
ATOM 639 C C . LEU A 1 84 ? -6.230 -9.531 8.651 1.00 97.75 84 LEU A C 1
ATOM 641 O O . LEU A 1 84 ? -5.178 -10.131 8.439 1.00 97.75 84 LEU A O 1
ATOM 645 N N . LEU A 1 85 ? -7.123 -9.306 7.687 1.00 97.62 85 LEU A N 1
ATOM 646 C CA . LEU A 1 85 ? -6.930 -9.740 6.308 1.00 97.62 85 LEU A CA 1
ATOM 647 C C . LEU A 1 85 ? -5.676 -9.102 5.701 1.00 97.62 85 LEU A C 1
ATOM 649 O O . LEU A 1 85 ? -4.905 -9.791 5.039 1.00 97.62 85 LEU A O 1
ATOM 653 N N . ALA A 1 86 ? -5.431 -7.817 5.969 1.00 96.88 86 ALA A N 1
ATOM 654 C CA . ALA A 1 86 ? -4.230 -7.127 5.514 1.00 96.88 86 ALA A CA 1
ATOM 655 C C . ALA A 1 86 ? -2.946 -7.774 6.062 1.00 96.88 86 ALA A C 1
ATOM 657 O O . ALA A 1 86 ? -1.985 -7.937 5.312 1.00 96.88 86 ALA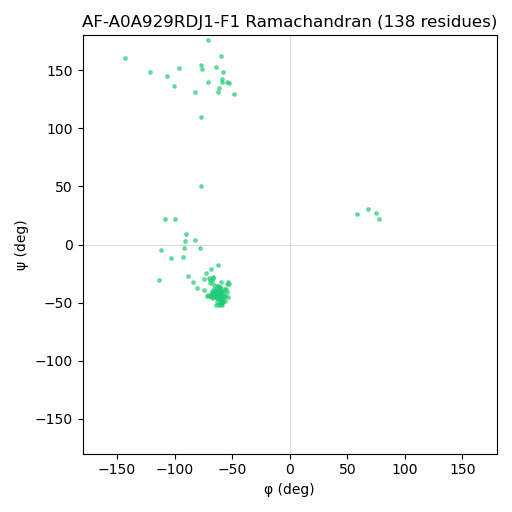 A O 1
ATOM 658 N N . ILE A 1 87 ? -2.946 -8.199 7.331 1.00 96.31 87 ILE A N 1
ATOM 659 C CA . ILE A 1 87 ? -1.828 -8.939 7.937 1.00 96.31 87 ILE A CA 1
ATOM 660 C C . ILE A 1 87 ? -1.630 -10.281 7.230 1.00 96.31 87 ILE A C 1
ATOM 662 O O . ILE A 1 87 ? -0.515 -10.591 6.817 1.00 96.31 87 ILE A O 1
ATOM 666 N N . VAL A 1 88 ? -2.702 -11.058 7.050 1.00 96.12 88 VAL A N 1
ATOM 667 C CA . VAL A 1 88 ? -2.637 -12.371 6.387 1.00 96.12 88 VAL A CA 1
ATOM 668 C C . VAL A 1 88 ? -2.082 -12.234 4.971 1.00 96.12 88 VAL A C 1
ATOM 670 O O . VAL A 1 88 ? -1.144 -12.940 4.613 1.00 96.12 88 VAL A O 1
ATOM 673 N N . VAL A 1 89 ? -2.604 -11.291 4.183 1.00 94.62 89 VAL A N 1
ATOM 674 C CA . VAL A 1 89 ? -2.118 -11.013 2.824 1.00 94.62 89 VAL A CA 1
ATOM 675 C C . VAL A 1 89 ? -0.647 -10.591 2.849 1.00 94.62 89 VAL A C 1
ATOM 677 O O . VAL A 1 89 ? 0.146 -11.118 2.072 1.00 94.62 89 VAL A O 1
ATOM 680 N N . GLY A 1 90 ? -0.259 -9.704 3.770 1.00 92.31 90 GLY A N 1
ATOM 681 C CA . GLY A 1 90 ? 1.129 -9.274 3.935 1.00 92.31 90 GLY A CA 1
ATOM 682 C C . GLY A 1 90 ? 2.084 -10.440 4.195 1.00 92.31 90 GLY A C 1
ATOM 683 O O . GLY A 1 90 ? 3.130 -10.518 3.558 1.00 92.31 90 GLY A O 1
ATOM 684 N N . VAL A 1 91 ? 1.701 -11.377 5.068 1.00 92.31 91 VAL A N 1
ATOM 685 C CA . VAL A 1 91 ? 2.489 -12.582 5.378 1.00 92.31 91 VAL A CA 1
ATOM 686 C C . VAL A 1 91 ? 2.533 -13.545 4.193 1.00 92.31 91 VAL A C 1
ATOM 688 O O . VAL A 1 91 ? 3.604 -14.041 3.853 1.00 92.31 91 VAL A O 1
ATOM 691 N N . VAL A 1 92 ? 1.401 -13.791 3.529 1.00 92.00 92 VAL A N 1
ATOM 692 C CA . VAL A 1 92 ? 1.333 -14.684 2.360 1.00 92.00 92 VAL A CA 1
ATOM 693 C C . VAL A 1 92 ? 2.266 -14.201 1.250 1.00 92.00 92 VAL A C 1
ATOM 695 O O . VAL A 1 92 ? 2.990 -15.009 0.680 1.00 92.00 92 VAL A O 1
ATOM 698 N N . TYR A 1 93 ? 2.318 -12.896 0.976 1.00 89.44 93 TYR A N 1
ATOM 699 C CA . TYR A 1 93 ? 3.182 -12.333 -0.070 1.00 89.44 93 TYR A CA 1
ATOM 700 C C . TYR A 1 93 ? 4.643 -12.113 0.350 1.00 89.44 93 TYR A C 1
ATOM 702 O O . TYR A 1 93 ? 5.442 -11.640 -0.461 1.00 89.44 93 TYR A O 1
ATOM 710 N N . LEU A 1 94 ? 5.038 -12.516 1.564 1.00 87.31 94 LEU A N 1
ATOM 711 C CA . LEU A 1 94 ? 6.453 -12.787 1.843 1.00 87.31 94 LEU A CA 1
ATOM 712 C C . LEU A 1 94 ? 6.943 -14.004 1.049 1.00 87.31 94 LEU A C 1
ATOM 714 O O . LEU A 1 94 ? 8.121 -14.077 0.699 1.00 87.31 94 LEU A O 1
ATOM 718 N N . LEU A 1 95 ? 6.038 -14.933 0.728 1.00 87.75 95 LEU A N 1
ATOM 719 C CA . LEU A 1 95 ? 6.312 -16.066 -0.145 1.00 87.75 95 LEU A CA 1
ATOM 720 C C . LEU A 1 95 ? 6.319 -15.624 -1.625 1.00 87.75 95 LEU A C 1
ATOM 722 O O . LEU A 1 95 ? 5.670 -14.639 -2.002 1.00 87.75 95 LEU A O 1
ATOM 726 N N . PRO A 1 96 ? 7.034 -16.351 -2.503 1.00 84.62 96 PRO A N 1
ATOM 727 C CA . PRO A 1 96 ? 7.206 -15.994 -3.912 1.00 84.62 96 PRO A CA 1
ATOM 728 C C . PRO A 1 96 ? 5.967 -16.318 -4.778 1.00 84.62 96 PRO A C 1
ATOM 730 O O . PRO A 1 96 ? 6.075 -16.956 -5.821 1.00 84.62 96 PRO A O 1
ATOM 733 N N . PHE A 1 97 ? 4.770 -15.892 -4.365 1.00 88.62 97 PHE A N 1
ATOM 734 C CA . PHE A 1 97 ? 3.553 -16.008 -5.177 1.00 88.62 97 PHE A CA 1
ATOM 735 C C . PHE A 1 97 ? 3.497 -14.958 -6.296 1.00 88.62 97 PHE A C 1
ATOM 737 O O . PHE A 1 97 ? 4.012 -13.852 -6.128 1.00 88.62 97 PHE A O 1
ATOM 744 N N . PRO A 1 98 ? 2.841 -15.245 -7.432 1.00 88.12 98 PRO A N 1
ATOM 745 C CA . PRO A 1 98 ? 2.654 -14.249 -8.478 1.00 88.12 98 PRO A CA 1
ATOM 746 C C . PRO A 1 98 ? 1.815 -13.073 -7.963 1.00 88.12 98 PRO A C 1
ATOM 748 O O . PRO A 1 98 ? 0.754 -13.255 -7.356 1.00 88.12 98 PRO A O 1
ATOM 751 N N . LEU A 1 99 ? 2.294 -11.853 -8.213 1.00 90.81 99 LEU A N 1
ATOM 752 C CA . LEU A 1 99 ? 1.588 -10.640 -7.820 1.00 90.81 99 LEU A CA 1
ATOM 753 C C . LEU A 1 99 ? 0.329 -10.441 -8.678 1.00 90.81 99 LEU A C 1
ATOM 755 O O . LEU A 1 99 ? 0.367 -10.630 -9.899 1.00 90.81 99 LEU A O 1
ATOM 759 N N . PRO A 1 100 ? -0.788 -9.999 -8.078 1.00 91.56 100 PRO A N 1
ATOM 760 C CA . PRO A 1 100 ? -1.935 -9.537 -8.838 1.00 91.56 100 PRO A CA 1
ATOM 761 C C . PRO A 1 100 ? -1.531 -8.364 -9.732 1.00 91.56 100 PRO A C 1
ATOM 763 O O . PRO A 1 100 ? -0.795 -7.477 -9.304 1.00 91.56 100 PRO A O 1
ATOM 766 N N . ARG A 1 101 ? -2.080 -8.292 -10.950 1.00 91.94 101 ARG A N 1
ATOM 767 C CA . ARG A 1 101 ? -1.733 -7.243 -11.931 1.00 91.94 101 ARG A CA 1
ATOM 768 C C . ARG A 1 101 ? -1.852 -5.819 -11.382 1.00 91.94 101 ARG A C 1
ATOM 770 O O . ARG A 1 101 ? -1.078 -4.958 -11.775 1.00 91.94 101 ARG A O 1
ATOM 777 N N . PHE A 1 102 ? -2.810 -5.550 -10.494 1.00 91.31 102 PHE A N 1
ATOM 778 C CA . PHE A 1 102 ? -2.994 -4.222 -9.891 1.00 91.31 102 PHE A CA 1
ATOM 779 C C . PHE A 1 102 ? -1.916 -3.865 -8.856 1.00 91.31 102 PHE A C 1
ATOM 781 O O . PHE A 1 102 ? -1.695 -2.688 -8.594 1.00 91.31 102 PHE A O 1
ATOM 788 N N . ALA A 1 103 ? -1.277 -4.865 -8.249 1.00 92.69 103 ALA A N 1
ATOM 789 C CA . ALA A 1 103 ? -0.250 -4.668 -7.236 1.00 92.69 103 ALA A CA 1
ATOM 790 C C . ALA A 1 103 ? 1.164 -4.877 -7.772 1.00 92.69 103 ALA A C 1
ATOM 792 O O . ALA A 1 103 ? 2.112 -4.529 -7.083 1.00 92.69 103 ALA A O 1
ATOM 793 N N . ASP A 1 104 ? 1.315 -5.421 -8.981 1.00 92.62 104 ASP A N 1
ATOM 794 C CA . ASP A 1 104 ? 2.607 -5.565 -9.640 1.00 92.62 104 ASP A CA 1
ATOM 795 C C . ASP A 1 104 ? 3.077 -4.208 -10.219 1.00 92.62 104 ASP A C 1
ATOM 797 O O . ASP A 1 104 ? 2.514 -3.737 -11.217 1.00 92.62 104 ASP A O 1
ATOM 801 N N . PRO A 1 105 ? 4.125 -3.576 -9.650 1.00 90.44 105 PRO A N 1
ATOM 802 C CA . PRO A 1 105 ? 4.574 -2.258 -10.096 1.00 90.44 105 PRO A CA 1
ATOM 803 C C . PRO A 1 105 ? 5.176 -2.274 -11.507 1.00 90.44 105 PRO A C 1
ATOM 805 O O . PRO A 1 105 ? 5.022 -1.306 -12.252 1.00 90.44 105 PRO A O 1
ATOM 808 N N . HIS A 1 106 ? 5.810 -3.381 -11.902 1.00 90.38 106 HIS A N 1
ATOM 809 C CA . HIS A 1 106 ? 6.388 -3.539 -13.238 1.00 90.38 106 HIS A CA 1
ATOM 810 C C . HIS A 1 106 ? 5.282 -3.675 -14.281 1.00 90.38 106 HIS A C 1
ATOM 812 O O . HIS A 1 106 ? 5.349 -3.051 -15.337 1.00 90.38 106 HIS A O 1
ATOM 818 N N . TYR A 1 107 ? 4.243 -4.461 -13.995 1.00 93.38 107 TYR A N 1
ATOM 819 C CA . TYR A 1 107 ? 3.096 -4.571 -14.891 1.00 93.38 107 TYR A CA 1
ATOM 820 C C . TYR A 1 107 ? 2.438 -3.201 -15.091 1.00 93.38 107 TYR A C 1
ATOM 822 O O . TYR A 1 107 ? 2.128 -2.815 -16.219 1.00 93.38 107 TYR A O 1
ATOM 830 N N . GLN A 1 108 ? 2.261 -2.434 -14.009 1.00 94.00 108 GLN A N 1
ATOM 831 C CA . GLN A 1 108 ? 1.691 -1.090 -14.101 1.00 94.00 108 GLN A CA 1
ATOM 832 C C . GLN A 1 108 ? 2.596 -0.121 -14.866 1.00 94.00 108 GLN A C 1
ATOM 834 O O . GLN A 1 108 ? 2.084 0.708 -15.615 1.00 94.00 108 GLN A O 1
ATOM 839 N N . TYR A 1 109 ? 3.917 -0.244 -14.743 1.00 92.62 109 TYR A N 1
ATOM 840 C CA . TYR A 1 109 ? 4.858 0.510 -15.568 1.00 92.62 109 TYR A CA 1
ATOM 841 C C . TYR A 1 109 ? 4.707 0.186 -17.056 1.00 92.62 109 TYR A C 1
ATOM 843 O O . TYR A 1 109 ? 4.462 1.089 -17.854 1.00 92.62 109 TYR A O 1
ATOM 851 N N . LEU A 1 110 ? 4.735 -1.097 -17.433 1.00 93.81 110 LEU A N 1
ATOM 852 C CA . LEU A 1 110 ? 4.544 -1.501 -18.831 1.00 93.81 110 LEU A CA 1
ATOM 853 C C . LEU A 1 110 ? 3.213 -0.990 -19.388 1.00 93.81 110 LEU A C 1
ATOM 855 O O . LEU A 1 110 ? 3.156 -0.493 -20.513 1.00 93.81 110 LEU A O 1
ATOM 859 N N . LYS A 1 111 ? 2.153 -1.045 -18.572 1.00 93.94 111 LYS A N 1
ATOM 860 C CA . LYS A 1 111 ? 0.837 -0.512 -18.923 1.00 93.94 111 LYS A CA 1
ATOM 861 C C . LYS A 1 111 ? 0.880 0.988 -19.230 1.00 93.94 111 LYS A C 1
ATOM 863 O O . LYS A 1 111 ? 0.288 1.407 -20.219 1.00 93.94 111 LYS A O 1
ATOM 868 N N . ARG A 1 112 ? 1.564 1.796 -18.413 1.00 92.81 112 ARG A N 1
ATOM 869 C CA . ARG A 1 112 ? 1.673 3.255 -18.620 1.00 92.81 112 ARG A CA 1
ATOM 870 C C . ARG A 1 112 ? 2.517 3.625 -19.834 1.00 92.81 112 ARG A C 1
ATOM 872 O O . ARG A 1 112 ? 2.241 4.633 -20.475 1.00 92.81 112 ARG A O 1
ATOM 879 N N . HIS A 1 113 ? 3.501 2.797 -20.172 1.00 91.62 113 HIS A N 1
ATOM 880 C CA . HIS A 1 113 ? 4.398 3.035 -21.303 1.00 91.62 113 HIS A CA 1
ATOM 881 C C . HIS A 1 113 ? 3.929 2.412 -22.628 1.00 91.62 113 HIS A C 1
ATOM 883 O O . HIS A 1 113 ? 4.630 2.541 -23.637 1.00 91.62 113 HIS A O 1
ATOM 889 N N . GLY A 1 114 ? 2.751 1.775 -22.652 1.00 92.75 114 GLY A N 1
ATOM 890 C CA . GLY A 1 114 ? 2.200 1.148 -23.857 1.00 92.75 114 GLY A CA 1
ATOM 891 C C . GLY A 1 114 ? 3.001 -0.072 -24.317 1.00 92.75 114 GLY A C 1
ATOM 892 O O . GLY A 1 114 ? 3.092 -0.332 -25.509 1.00 92.75 114 GLY A O 1
ATOM 893 N N . LEU A 1 115 ? 3.612 -0.790 -23.372 1.00 94.69 115 LEU A N 1
ATOM 894 C CA . LEU A 1 115 ? 4.480 -1.949 -23.611 1.00 94.69 115 LEU A CA 1
ATOM 895 C C . LEU A 1 115 ? 3.741 -3.280 -23.397 1.00 94.69 115 LEU A C 1
ATOM 897 O O . LEU A 1 115 ? 4.350 -4.310 -23.105 1.00 94.69 115 LEU A O 1
ATOM 901 N N . LEU A 1 116 ? 2.413 -3.238 -23.483 1.00 95.12 116 LEU A N 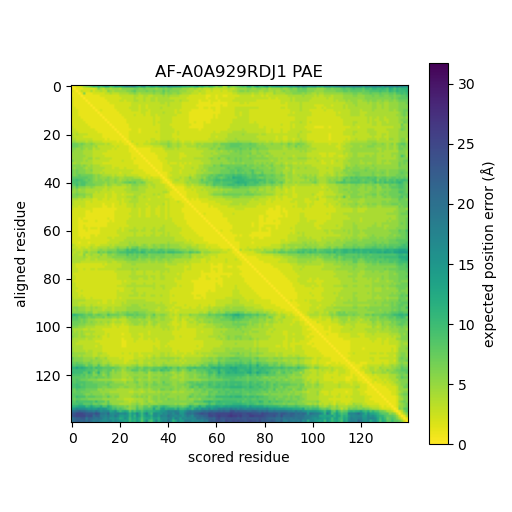1
ATOM 902 C CA . LEU A 1 116 ? 1.552 -4.409 -23.429 1.00 95.12 116 LEU A CA 1
ATOM 903 C C . LEU A 1 116 ? 1.007 -4.698 -24.827 1.00 95.12 116 LEU A C 1
ATOM 905 O O . LEU A 1 116 ? 0.713 -3.777 -25.588 1.00 95.12 116 LEU A O 1
ATOM 909 N N . ASP A 1 117 ? 0.841 -5.975 -25.143 1.00 93.38 117 ASP A N 1
ATOM 910 C CA . ASP A 1 117 ? 0.163 -6.421 -26.351 1.00 93.38 117 ASP A CA 1
ATOM 911 C C . ASP A 1 117 ? -1.359 -6.167 -26.285 1.00 93.38 117 ASP A C 1
ATOM 913 O O . ASP A 1 117 ? -1.918 -5.751 -25.263 1.00 93.38 117 ASP A O 1
ATOM 917 N N . ALA A 1 118 ? -2.065 -6.471 -27.378 1.00 91.31 118 ALA A N 1
ATOM 918 C CA . ALA A 1 118 ? -3.523 -6.334 -27.454 1.00 91.31 118 ALA A CA 1
ATOM 919 C C . ALA A 1 118 ? -4.286 -7.227 -26.450 1.00 91.31 118 ALA A C 1
ATOM 921 O O . ALA A 1 118 ? -5.456 -6.976 -26.166 1.00 91.31 118 ALA A O 1
ATOM 922 N N . THR A 1 119 ? -3.640 -8.259 -25.899 1.00 91.94 119 THR A N 1
ATOM 923 C CA . THR A 1 119 ? -4.212 -9.164 -24.890 1.00 91.94 119 THR A CA 1
ATOM 924 C C . THR A 1 119 ? -3.927 -8.709 -23.452 1.00 91.94 119 THR A C 1
ATOM 926 O O . THR A 1 119 ? -4.416 -9.315 -22.492 1.00 91.94 119 THR A O 1
ATOM 929 N N . GLY A 1 120 ? -3.162 -7.625 -23.282 1.00 88.94 120 GLY A N 1
ATOM 930 C CA . GLY A 1 120 ? -2.737 -7.098 -21.990 1.00 88.94 120 GLY A CA 1
ATOM 931 C C . GLY A 1 120 ? -1.583 -7.876 -21.352 1.00 88.94 120 GLY A C 1
ATOM 932 O O . GLY A 1 120 ? -1.433 -7.836 -20.130 1.00 88.94 120 GLY A O 1
ATOM 933 N N . LYS A 1 121 ? -0.794 -8.615 -22.136 1.00 93.44 121 LYS A N 1
ATOM 934 C CA . LYS A 1 121 ? 0.450 -9.254 -21.690 1.00 93.44 121 LYS A CA 1
ATOM 935 C C . LYS A 1 121 ? 1.658 -8.376 -22.032 1.00 93.44 121 LYS A C 1
ATOM 937 O O . LYS A 1 121 ? 1.586 -7.611 -22.989 1.00 93.44 121 LYS A O 1
ATOM 942 N N . PRO A 1 122 ? 2.758 -8.464 -21.266 1.00 93.00 122 PRO A N 1
ATOM 943 C CA . PRO A 1 122 ? 4.021 -7.831 -21.639 1.00 93.00 122 PRO A CA 1
ATOM 944 C C . PRO A 1 122 ? 4.456 -8.221 -23.055 1.00 93.00 122 PRO A C 1
ATOM 946 O O . PRO A 1 122 ? 4.329 -9.388 -23.432 1.00 93.00 122 PRO A O 1
ATOM 949 N N . LEU A 1 123 ? 4.969 -7.252 -23.816 1.00 93.69 123 LEU A N 1
ATOM 950 C CA . LEU A 1 123 ? 5.720 -7.527 -25.044 1.00 93.69 123 LEU A CA 1
ATOM 951 C C . LEU A 1 123 ? 6.966 -8.388 -24.737 1.00 93.69 123 LEU A C 1
ATOM 953 O O . LEU A 1 123 ? 7.384 -8.451 -23.580 1.00 93.69 123 LEU A O 1
ATOM 957 N N . PRO A 1 124 ? 7.576 -9.044 -25.742 1.00 93.69 124 PRO A N 1
ATOM 958 C CA . PRO A 1 124 ? 8.845 -9.741 -25.553 1.00 93.69 124 PRO A CA 1
ATOM 959 C C . PRO A 1 124 ? 9.918 -8.809 -24.974 1.00 93.69 124 PRO A C 1
ATOM 961 O O . PRO A 1 124 ? 10.035 -7.662 -25.408 1.00 93.69 124 PRO A O 1
ATOM 964 N N . ASP A 1 125 ? 10.731 -9.307 -24.039 1.00 90.12 125 ASP A N 1
ATOM 965 C CA . ASP A 1 125 ? 11.716 -8.489 -23.314 1.00 90.12 125 ASP A CA 1
ATOM 966 C C . ASP A 1 125 ? 12.677 -7.750 -24.259 1.00 90.12 125 ASP A C 1
ATOM 968 O O . ASP A 1 125 ? 12.944 -6.567 -24.071 1.00 90.12 125 ASP A O 1
ATOM 972 N N . ALA A 1 126 ? 13.097 -8.395 -25.353 1.00 90.50 126 ALA A N 1
ATOM 973 C CA . ALA A 1 126 ? 13.946 -7.777 -26.373 1.00 90.50 126 ALA A CA 1
ATOM 974 C C . ALA A 1 126 ? 13.296 -6.549 -27.044 1.00 90.50 126 ALA A C 1
ATOM 976 O O . ALA A 1 126 ? 13.975 -5.568 -27.350 1.00 90.50 126 ALA A O 1
ATOM 977 N N . ASP A 1 127 ? 11.978 -6.582 -27.264 1.00 92.12 127 ASP A N 1
ATOM 978 C CA . ASP A 1 127 ? 11.245 -5.449 -27.827 1.00 92.12 127 ASP A CA 1
ATOM 979 C C . ASP A 1 127 ? 11.069 -4.339 -26.786 1.00 92.12 127 ASP A C 1
ATOM 981 O O . ASP A 1 127 ? 11.215 -3.163 -27.119 1.00 92.12 127 ASP A O 1
ATOM 985 N N . ILE A 1 128 ? 10.797 -4.703 -25.527 1.00 91.06 128 ILE A N 1
ATOM 986 C CA . ILE A 1 128 ? 10.707 -3.760 -24.405 1.00 91.06 128 ILE A CA 1
ATOM 987 C C . ILE A 1 128 ? 12.027 -3.000 -24.253 1.00 91.06 128 ILE A C 1
ATOM 989 O O . ILE A 1 128 ? 12.024 -1.770 -24.238 1.00 91.06 128 ILE A O 1
ATOM 993 N N . GLU A 1 129 ? 13.147 -3.718 -24.183 1.00 89.69 129 GLU A N 1
ATOM 994 C CA . GLU A 1 129 ? 14.482 -3.138 -24.031 1.00 89.69 129 GLU A CA 1
ATOM 995 C C . GLU A 1 129 ? 14.836 -2.221 -25.202 1.00 89.69 129 GLU A C 1
ATOM 997 O O . GLU A 1 129 ? 15.284 -1.094 -24.981 1.00 89.69 129 GLU A O 1
ATOM 1002 N N . ARG A 1 130 ? 14.559 -2.647 -26.444 1.00 90.50 130 ARG A N 1
ATOM 1003 C CA . ARG A 1 130 ? 14.774 -1.813 -27.634 1.00 90.50 130 ARG A CA 1
ATOM 1004 C C . ARG A 1 130 ? 13.969 -0.513 -27.565 1.00 90.50 130 ARG A C 1
ATOM 1006 O O . ARG A 1 130 ? 14.530 0.563 -27.751 1.00 90.50 130 ARG A O 1
ATOM 1013 N N . ILE A 1 131 ? 12.671 -0.597 -27.266 1.00 90.62 131 ILE A N 1
ATOM 1014 C CA . ILE A 1 131 ? 11.782 0.574 -27.210 1.00 90.62 131 ILE A CA 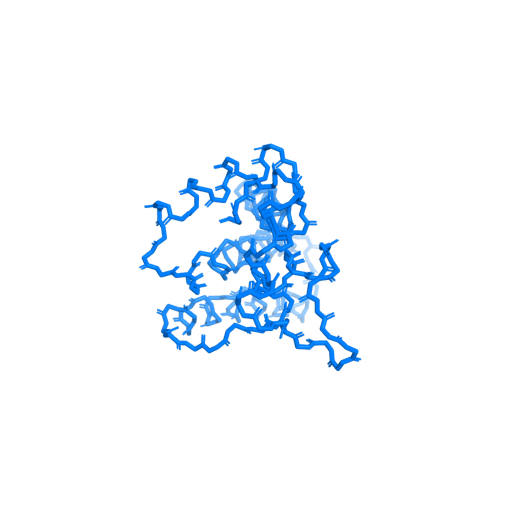1
ATOM 1015 C C . ILE A 1 131 ? 12.194 1.529 -26.080 1.00 90.62 131 ILE A C 1
ATOM 1017 O O . ILE A 1 131 ? 12.136 2.748 -26.248 1.00 90.62 131 ILE A O 1
ATOM 1021 N N . LEU A 1 132 ? 12.594 1.004 -24.918 1.00 89.00 132 LEU A N 1
ATOM 1022 C CA . LEU A 1 132 ? 13.055 1.828 -23.799 1.00 89.00 132 LEU A CA 1
ATOM 1023 C C . LEU A 1 132 ? 14.378 2.533 -24.121 1.00 89.00 132 LEU A C 1
ATOM 1025 O O . LEU A 1 132 ? 14.500 3.729 -23.841 1.00 89.00 132 LEU A O 1
ATOM 1029 N N . ALA A 1 133 ? 15.317 1.837 -24.769 1.00 87.62 133 ALA A N 1
ATOM 1030 C CA . ALA A 1 133 ? 16.583 2.412 -25.216 1.00 87.62 133 ALA A CA 1
ATOM 1031 C C . ALA A 1 133 ? 16.375 3.548 -26.234 1.00 87.62 133 ALA A C 1
ATOM 1033 O O . ALA A 1 133 ? 16.967 4.616 -26.092 1.00 87.62 133 ALA A O 1
ATOM 1034 N N . GLU A 1 134 ? 15.482 3.365 -27.212 1.00 89.62 134 GLU A N 1
ATOM 1035 C CA . GLU A 1 134 ? 15.131 4.401 -28.198 1.00 89.62 134 GLU A CA 1
ATOM 1036 C C . GLU A 1 134 ? 14.500 5.643 -27.556 1.00 89.62 134 GLU A C 1
ATOM 1038 O O . GLU A 1 134 ? 14.739 6.769 -27.991 1.00 89.62 134 GLU A O 1
ATOM 1043 N N . ARG A 1 135 ? 13.705 5.458 -26.497 1.00 85.88 135 ARG A N 1
ATOM 1044 C CA . ARG A 1 135 ? 13.041 6.555 -25.775 1.00 85.88 135 ARG A CA 1
ATOM 1045 C C . ARG A 1 135 ? 13.975 7.312 -24.826 1.00 85.88 135 ARG A C 1
ATOM 1047 O O . ARG A 1 135 ? 13.521 8.261 -24.189 1.00 85.88 135 ARG A O 1
ATOM 1054 N N . GLY A 1 136 ? 15.238 6.892 -24.695 1.00 75.50 136 GLY A N 1
ATOM 1055 C CA . GLY A 1 136 ? 16.149 7.404 -23.669 1.00 75.50 136 GLY A CA 1
ATOM 1056 C C . GLY A 1 136 ? 15.607 7.188 -22.252 1.00 75.50 136 GLY A C 1
ATOM 1057 O O . GLY A 1 136 ? 15.877 7.986 -21.357 1.00 75.50 136 GLY A O 1
ATOM 1058 N N . GLY A 1 137 ? 14.761 6.170 -22.067 1.00 63.22 137 GLY A N 1
ATOM 1059 C CA . GLY A 1 137 ? 14.094 5.900 -20.802 1.00 63.22 137 GLY A CA 1
ATOM 1060 C 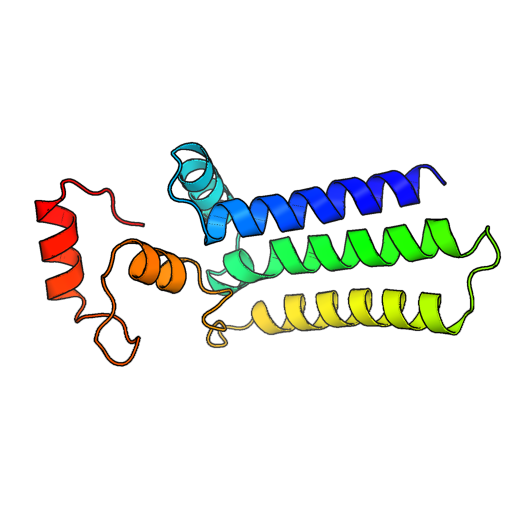C . GLY A 1 137 ? 15.000 5.121 -19.859 1.00 63.22 137 GLY A C 1
ATOM 1061 O O . GLY A 1 137 ? 15.547 4.089 -20.238 1.00 63.22 137 GLY A O 1
ATOM 1062 N N . ASP A 1 138 ? 15.110 5.577 -18.611 1.00 60.75 138 ASP A N 1
ATOM 1063 C CA . ASP A 1 138 ? 15.669 4.750 -17.543 1.00 60.75 138 ASP A CA 1
ATOM 1064 C C . ASP A 1 138 ? 14.791 3.498 -17.367 1.00 60.75 138 ASP A C 1
ATOM 1066 O O . ASP A 1 138 ? 13.558 3.600 -17.309 1.00 60.75 138 ASP A O 1
ATOM 1070 N N . THR A 1 139 ? 15.417 2.325 -17.257 1.00 60.59 139 THR A N 1
ATOM 1071 C CA . THR A 1 139 ? 14.730 1.083 -16.878 1.00 60.59 139 THR A CA 1
ATOM 1072 C C . THR A 1 139 ? 14.052 1.240 -15.511 1.00 60.59 139 THR A C 1
ATOM 1074 O O . THR A 1 139 ? 14.532 1.998 -14.665 1.00 60.59 139 THR A O 1
ATOM 1077 N N . PHE A 1 140 ? 12.923 0.546 -15.326 1.00 59.53 140 PHE A N 1
ATOM 1078 C CA . PHE A 1 140 ? 12.061 0.623 -14.139 1.00 59.53 140 PHE A CA 1
ATOM 1079 C C . PHE A 1 140 ? 12.795 0.492 -12.795 1.00 59.53 140 PHE A C 1
ATOM 1081 O O . PHE A 1 140 ? 13.649 -0.414 -12.675 1.00 59.53 140 PHE A O 1
#

Solvent-accessible surface area (backbone atoms only — not comparable to full-atom values): 7388 Å² total; per-residue (Å²): 100,70,68,19,53,51,26,28,55,53,9,51,49,31,35,48,50,42,48,40,43,36,75,43,86,47,74,66,24,54,54,48,45,53,54,44,53,76,74,30,94,41,76,47,31,47,51,38,36,47,39,19,52,9,45,24,30,25,25,46,12,47,36,59,54,39,56,86,74,70,52,59,65,67,58,46,49,50,31,48,46,51,18,50,49,23,50,53,52,33,58,58,32,66,42,96,62,86,69,55,68,92,51,27,44,66,56,39,45,33,59,75,69,67,43,43,45,99,85,70,42,75,48,59,65,71,57,49,52,51,55,33,59,75,66,72,47,79,80,134

pLDDT: mean 91.75, std 6.62, range [59.53, 98.06]

Mean predicted aligned error: 4.5 Å